Protein AF-J5GPV6-F1 (afdb_monomer_lite)

Sequence (61 aa):
MYEFLAYRVITGHLTCIPEKATKTKRLIPERLRPEVLEILKESGLDGDGQPLEKEMENQNS

pLDDT: mean 89.78, std 16.19, range [41.31, 98.25]

Structure (mmCIF, N/CA/C/O backbone):
data_AF-J5GPV6-F1
#
_entry.id   AF-J5GPV6-F1
#
loop_
_atom_site.group_PDB
_atom_site.id
_atom_site.type_symbol
_atom_site.label_atom_id
_atom_site.label_alt_id
_atom_site.label_comp_id
_atom_site.label_asym_id
_atom_site.label_entity_id
_atom_site.label_seq_id
_atom_site.pdbx_PDB_ins_code
_atom_site.Cartn_x
_atom_site.Cartn_y
_atom_site.Cartn_z
_atom_site.occupancy
_atom_site.B_iso_or_equiv
_atom_site.auth_seq_id
_atom_site.auth_comp_id
_atom_site.auth_asym_id
_atom_site.auth_atom_id
_atom_site.pdbx_PDB_model_num
ATOM 1 N N . MET A 1 1 ? -14.516 -1.302 -5.263 1.00 88.25 1 MET A N 1
ATOM 2 C CA . MET A 1 1 ? -13.395 -1.446 -6.233 1.00 88.25 1 MET A CA 1
ATOM 3 C C . MET A 1 1 ? -12.064 -1.063 -5.595 1.00 88.25 1 MET A C 1
ATOM 5 O O . MET A 1 1 ? -11.187 -1.914 -5.537 1.00 88.25 1 MET A O 1
ATOM 9 N N . TYR A 1 2 ? -11.914 0.166 -5.092 1.00 95.62 2 TYR A N 1
ATOM 10 C CA . TYR A 1 2 ? -10.679 0.631 -4.444 1.00 95.62 2 TYR A CA 1
ATOM 11 C C . TYR A 1 2 ? -10.337 -0.134 -3.157 1.00 95.62 2 TYR A C 1
ATOM 13 O O . TYR A 1 2 ? -9.189 -0.516 -2.980 1.00 95.62 2 TYR A O 1
ATOM 21 N N . GLU A 1 3 ? -11.335 -0.498 -2.348 1.00 95.88 3 GLU A N 1
ATOM 22 C CA . GLU A 1 3 ? -11.149 -1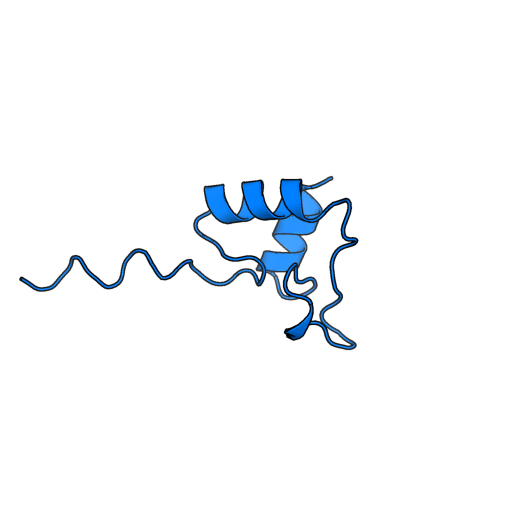.360 -1.165 1.00 95.88 3 GLU A CA 1
ATOM 23 C C . GLU A 1 3 ? -10.552 -2.731 -1.515 1.00 95.88 3 GLU A C 1
ATOM 25 O O . GLU A 1 3 ? -9.681 -3.234 -0.812 1.00 95.88 3 GLU A O 1
ATOM 30 N N . PHE A 1 4 ? -10.959 -3.330 -2.643 1.00 97.38 4 PHE A N 1
ATOM 31 C CA . PHE A 1 4 ? -10.369 -4.585 -3.113 1.00 97.38 4 PHE A CA 1
ATOM 32 C C . PHE A 1 4 ? -8.902 -4.389 -3.504 1.00 97.38 4 PHE A C 1
ATOM 34 O O . PHE A 1 4 ? -8.064 -5.227 -3.183 1.00 97.38 4 PHE A O 1
ATOM 41 N N . LEU A 1 5 ? -8.566 -3.278 -4.166 1.00 97.88 5 LEU A N 1
ATOM 42 C CA . LEU A 1 5 ? -7.175 -2.953 -4.486 1.00 97.88 5 LEU A CA 1
ATOM 43 C C . LEU A 1 5 ? -6.349 -2.727 -3.213 1.00 97.88 5 LEU A C 1
ATOM 45 O O . LEU A 1 5 ? -5.262 -3.289 -3.117 1.00 97.88 5 LE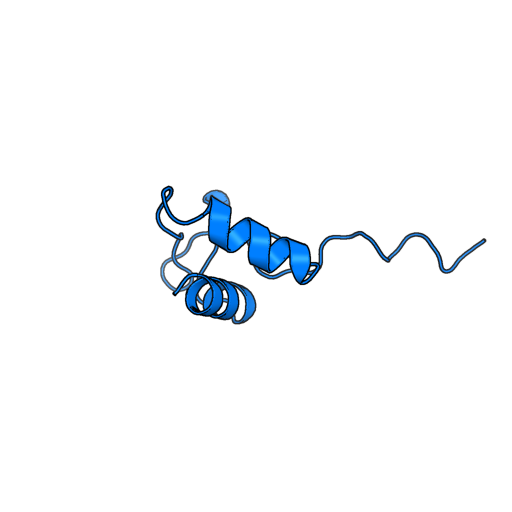U A O 1
ATOM 49 N N . ALA A 1 6 ? -6.882 -2.007 -2.223 1.00 97.88 6 ALA A N 1
ATOM 50 C CA . ALA A 1 6 ? -6.251 -1.829 -0.916 1.00 97.88 6 ALA A CA 1
ATOM 51 C C . ALA A 1 6 ? -6.023 -3.177 -0.216 1.00 97.88 6 ALA A C 1
ATOM 53 O O . ALA A 1 6 ? -4.900 -3.486 0.163 1.00 97.88 6 ALA A O 1
ATOM 54 N N . TYR A 1 7 ? -7.028 -4.055 -0.166 1.00 97.50 7 TYR A N 1
ATOM 55 C CA . TYR A 1 7 ? -6.878 -5.414 0.365 1.00 97.50 7 TYR A CA 1
ATOM 56 C C . TYR A 1 7 ? -5.775 -6.217 -0.346 1.00 97.50 7 TYR A C 1
ATOM 58 O O . TYR A 1 7 ? -5.008 -6.956 0.277 1.00 97.50 7 TYR A O 1
ATOM 66 N N . ARG A 1 8 ? -5.645 -6.066 -1.668 1.00 97.94 8 ARG A N 1
ATOM 67 C CA . ARG A 1 8 ? -4.568 -6.705 -2.439 1.00 97.94 8 ARG A CA 1
ATOM 68 C C . ARG A 1 8 ? -3.192 -6.106 -2.135 1.00 97.94 8 ARG A C 1
ATOM 70 O O . ARG A 1 8 ? -2.213 -6.843 -2.222 1.00 97.94 8 ARG A O 1
ATOM 77 N N . VAL A 1 9 ? -3.107 -4.830 -1.755 1.00 97.88 9 VAL A N 1
ATOM 78 C CA . VAL A 1 9 ? -1.873 -4.219 -1.227 1.00 97.88 9 VAL A CA 1
ATOM 79 C C . VAL A 1 9 ? -1.535 -4.800 0.146 1.00 97.88 9 VAL A C 1
ATOM 81 O O . VAL A 1 9 ? -0.432 -5.307 0.327 1.00 97.88 9 VAL A O 1
ATOM 84 N N . ILE A 1 10 ? -2.512 -4.849 1.057 1.00 96.38 10 ILE A N 1
ATOM 85 C CA . ILE A 1 10 ? -2.376 -5.402 2.419 1.00 96.38 10 ILE A CA 1
ATOM 86 C C . ILE A 1 10 ? -1.872 -6.849 2.388 1.00 96.38 10 ILE A C 1
ATOM 88 O O . ILE A 1 10 ? -0.981 -7.235 3.134 1.00 96.38 10 ILE A O 1
ATOM 92 N N . THR A 1 11 ? -2.412 -7.658 1.479 1.00 96.12 11 THR A N 1
ATOM 93 C CA . THR A 1 11 ? -2.030 -9.070 1.325 1.00 96.12 11 THR A CA 1
ATOM 94 C C . THR A 1 11 ? -0.777 -9.284 0.467 1.00 96.12 11 THR A C 1
ATOM 96 O O . THR A 1 11 ? -0.465 -10.419 0.116 1.00 96.12 11 THR A O 1
ATOM 99 N N . GLY A 1 12 ? -0.064 -8.216 0.093 1.00 95.88 12 GLY A N 1
ATOM 100 C CA . GLY A 1 12 ? 1.231 -8.294 -0.588 1.00 95.88 12 GLY A CA 1
ATOM 101 C C . GLY A 1 12 ? 1.178 -8.609 -2.086 1.00 95.88 12 GLY A C 1
ATOM 102 O O . GLY A 1 12 ? 2.216 -8.865 -2.692 1.00 95.88 12 GLY A O 1
ATOM 103 N N . HIS A 1 13 ? 0.000 -8.574 -2.711 1.00 97.19 13 HIS A N 1
ATOM 104 C CA . HIS A 1 13 ? -0.168 -8.866 -4.138 1.00 97.19 13 HIS A CA 1
ATOM 105 C C . HIS A 1 13 ? -0.008 -7.634 -5.035 1.00 97.19 13 HIS A C 1
ATOM 107 O O . HIS A 1 13 ? 0.310 -7.762 -6.221 1.00 97.19 13 HIS A O 1
ATOM 113 N N . LEU A 1 14 ? -0.266 -6.447 -4.488 1.00 98.19 14 LEU A N 1
ATOM 114 C CA . LEU A 1 14 ? -0.113 -5.163 -5.165 1.00 98.19 14 LEU A CA 1
ATOM 115 C C . LEU A 1 14 ? 0.743 -4.210 -4.327 1.00 98.19 14 LEU A C 1
ATOM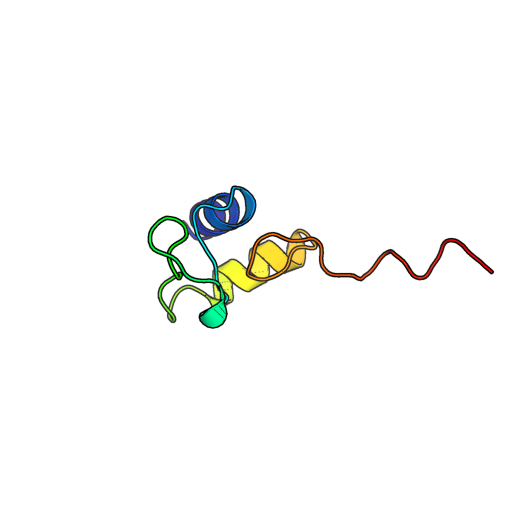 117 O O . LEU A 1 14 ? 0.949 -4.424 -3.136 1.00 98.19 14 LEU A O 1
ATOM 121 N N . THR A 1 15 ? 1.245 -3.154 -4.957 1.00 98.25 15 THR A N 1
ATOM 122 C CA . THR A 1 15 ? 1.896 -2.025 -4.284 1.00 98.25 15 THR A CA 1
ATOM 123 C C . THR A 1 15 ? 1.502 -0.717 -4.964 1.00 98.25 15 THR A C 1
ATOM 125 O O . THR A 1 15 ? 1.242 -0.687 -6.171 1.00 98.25 15 THR A O 1
ATOM 128 N N . CYS A 1 16 ? 1.450 0.366 -4.198 1.00 97.75 16 CYS A N 1
ATOM 129 C CA . CYS A 1 16 ? 1.381 1.736 -4.700 1.00 97.75 16 CYS A CA 1
ATOM 130 C C . CYS A 1 16 ? 2.775 2.368 -4.854 1.00 97.75 16 CYS A C 1
ATOM 132 O O . CYS A 1 16 ? 2.856 3.480 -5.370 1.00 97.75 16 CYS A O 1
ATOM 134 N N . ILE A 1 17 ? 3.847 1.681 -4.434 1.00 96.94 17 ILE A N 1
ATOM 135 C CA . ILE A 1 17 ? 5.232 2.172 -4.460 1.00 96.94 17 ILE A CA 1
ATOM 136 C C . ILE A 1 17 ? 5.944 1.622 -5.708 1.00 96.94 17 ILE A C 1
ATOM 138 O O . ILE A 1 17 ? 6.215 0.417 -5.764 1.00 96.94 17 ILE A O 1
ATOM 142 N N . PRO A 1 18 ? 6.243 2.456 -6.724 1.00 96.19 18 PRO A N 1
ATOM 143 C CA . PRO A 1 18 ? 6.866 2.008 -7.972 1.00 96.19 18 PRO A CA 1
ATOM 144 C C . PRO A 1 18 ? 8.157 1.210 -7.770 1.00 96.19 18 PRO A C 1
ATOM 146 O O . PRO A 1 18 ? 8.358 0.191 -8.426 1.00 96.19 18 PRO A O 1
ATOM 149 N N . GLU A 1 19 ? 8.991 1.623 -6.817 1.00 96.94 19 GLU A N 1
ATOM 150 C CA . GLU A 1 19 ? 10.296 1.029 -6.516 1.00 96.94 19 GLU A CA 1
ATOM 151 C C . GLU A 1 19 ? 10.182 -0.381 -5.917 1.00 96.94 19 GLU A C 1
ATOM 153 O O . GLU A 1 19 ? 11.126 -1.165 -5.992 1.00 96.94 19 GLU A O 1
ATOM 158 N N . LYS A 1 20 ? 9.023 -0.726 -5.340 1.00 95.31 20 LYS A N 1
ATOM 159 C CA . LYS A 1 20 ? 8.755 -2.034 -4.724 1.00 95.31 20 LYS A CA 1
ATOM 160 C C . LYS A 1 20 ? 7.994 -2.995 -5.643 1.00 95.31 20 LYS A C 1
ATOM 162 O O . LYS A 1 20 ? 7.662 -4.110 -5.233 1.00 95.31 20 LYS A O 1
ATOM 167 N N . ALA A 1 21 ? 7.690 -2.589 -6.875 1.00 96.75 21 ALA A N 1
ATOM 168 C CA . ALA A 1 21 ? 6.989 -3.438 -7.826 1.00 96.75 21 ALA A CA 1
ATOM 169 C C . ALA A 1 21 ? 7.884 -4.591 -8.316 1.00 96.75 21 ALA A C 1
ATOM 171 O O . ALA A 1 21 ? 9.041 -4.407 -8.687 1.00 96.75 21 ALA A O 1
ATOM 172 N N . THR A 1 22 ? 7.328 -5.800 -8.365 1.00 94.94 22 THR A N 1
ATOM 173 C CA . THR A 1 22 ? 8.010 -7.019 -8.819 1.00 94.94 22 THR A CA 1
ATOM 174 C C . THR A 1 22 ? 7.121 -7.834 -9.765 1.00 94.94 22 THR A C 1
ATOM 176 O O . THR A 1 22 ? 5.972 -7.481 -10.043 1.00 94.94 22 THR A O 1
ATOM 179 N N . LYS A 1 23 ? 7.628 -8.973 -10.266 1.00 92.56 23 LYS A N 1
ATOM 180 C CA . LYS A 1 23 ? 6.844 -9.896 -11.112 1.00 92.56 23 LYS A CA 1
ATOM 181 C C . LYS A 1 23 ? 5.585 -10.425 -10.409 1.00 92.56 23 LYS A C 1
ATOM 183 O O . LYS A 1 23 ? 4.579 -10.672 -11.076 1.00 92.56 23 LYS A O 1
ATOM 188 N N . THR A 1 24 ? 5.644 -10.605 -9.090 1.00 91.31 24 THR A N 1
ATOM 189 C CA . THR A 1 24 ? 4.575 -11.195 -8.267 1.00 91.31 24 THR A CA 1
ATOM 190 C C . THR A 1 24 ? 3.807 -10.163 -7.436 1.00 91.31 24 THR A C 1
ATOM 192 O O . TH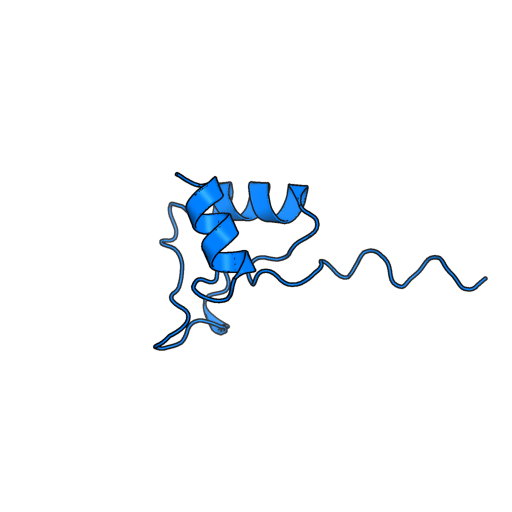R A 1 24 ? 2.663 -10.432 -7.080 1.00 91.31 24 THR A O 1
ATOM 195 N N . LYS A 1 25 ? 4.379 -8.974 -7.198 1.00 95.94 25 LYS A N 1
ATOM 196 C CA . LYS A 1 25 ? 3.736 -7.826 -6.538 1.00 95.94 25 LYS A CA 1
ATOM 197 C C . LYS A 1 25 ? 3.634 -6.660 -7.520 1.00 95.94 25 LYS A C 1
ATOM 199 O O . LYS A 1 25 ? 4.604 -5.940 -7.735 1.00 95.94 25 LYS A O 1
ATOM 204 N N . ARG A 1 26 ? 2.483 -6.494 -8.175 1.00 97.12 26 ARG A N 1
ATOM 205 C CA . ARG A 1 26 ? 2.350 -5.534 -9.289 1.00 97.12 26 ARG A CA 1
ATOM 206 C C . ARG A 1 26 ? 2.025 -4.120 -8.807 1.00 97.12 26 ARG A C 1
ATOM 208 O O . ARG A 1 26 ? 1.339 -3.938 -7.805 1.00 97.12 26 ARG A O 1
ATOM 215 N N . LEU A 1 27 ? 2.471 -3.126 -9.571 1.00 98.25 27 LEU A N 1
ATOM 216 C CA . LEU A 1 27 ? 2.155 -1.720 -9.327 1.00 98.25 27 LEU A CA 1
ATOM 217 C C . LEU A 1 27 ? 0.692 -1.418 -9.677 1.00 98.25 27 LEU A C 1
ATOM 219 O O . LEU A 1 27 ? 0.206 -1.804 -10.744 1.00 98.25 27 LEU A O 1
ATOM 223 N N . ILE A 1 28 ? 0.003 -0.690 -8.801 1.00 97.62 28 ILE A N 1
ATOM 224 C CA . ILE A 1 28 ? -1.341 -0.175 -9.076 1.00 97.62 28 ILE A CA 1
ATOM 225 C C . ILE A 1 28 ? -1.273 0.921 -10.156 1.00 97.62 28 ILE A C 1
ATOM 227 O O . ILE A 1 28 ? -0.388 1.785 -10.101 1.00 97.62 28 ILE A O 1
ATOM 231 N N . PRO A 1 29 ? -2.198 0.929 -11.140 1.00 97.12 29 PRO A N 1
ATOM 232 C CA . PRO A 1 29 ? -2.274 1.989 -12.141 1.00 97.12 29 PRO A CA 1
ATOM 233 C C . PRO A 1 29 ? -2.331 3.374 -11.500 1.00 97.12 29 PRO A C 1
ATOM 235 O O . PRO A 1 29 ? -3.081 3.583 -10.554 1.00 97.12 29 PRO A O 1
ATOM 238 N N . GLU A 1 30 ? -1.576 4.325 -12.046 1.00 97.00 30 GLU A N 1
ATOM 239 C CA . GLU A 1 30 ? -1.395 5.664 -11.466 1.00 97.00 30 GLU A CA 1
ATOM 240 C C . GLU A 1 30 ? -2.711 6.363 -11.123 1.00 97.00 30 GLU A C 1
ATOM 242 O O . GLU A 1 30 ? -2.889 6.809 -9.996 1.00 97.00 30 GLU A O 1
ATOM 247 N N . ARG A 1 31 ? -3.678 6.321 -12.047 1.00 97.19 31 ARG A N 1
ATOM 248 C CA . ARG A 1 31 ? -5.023 6.898 -11.888 1.00 97.19 31 ARG A CA 1
ATOM 249 C C . ARG A 1 31 ? -5.867 6.315 -10.745 1.00 97.19 31 ARG A C 1
ATOM 251 O O . ARG A 1 31 ? -6.960 6.804 -10.525 1.00 97.19 31 ARG A O 1
ATOM 258 N N . LEU A 1 32 ? -5.446 5.198 -10.149 1.00 97.31 32 LEU A N 1
ATOM 259 C CA . LEU A 1 32 ? -6.163 4.513 -9.067 1.00 97.31 32 LEU A CA 1
ATOM 260 C C . LEU A 1 32 ? -5.407 4.582 -7.735 1.00 97.31 32 LEU A C 1
ATOM 262 O O . LEU A 1 32 ? -5.948 4.165 -6.716 1.00 97.31 32 LEU A O 1
ATOM 266 N N . ARG A 1 33 ? -4.137 5.013 -7.739 1.00 96.94 33 ARG A N 1
ATOM 267 C CA . ARG A 1 33 ? -3.314 5.049 -6.523 1.00 96.94 33 ARG A CA 1
ATOM 268 C C . ARG A 1 33 ? -3.839 6.040 -5.479 1.00 96.94 33 ARG A C 1
ATOM 270 O O . ARG A 1 33 ? -3.806 5.648 -4.319 1.00 96.94 33 ARG A O 1
ATOM 277 N N . PRO A 1 34 ? -4.307 7.261 -5.820 1.00 97.94 34 PRO A N 1
ATOM 278 C CA . PRO A 1 34 ? -4.744 8.230 -4.813 1.00 97.94 34 PRO A CA 1
ATOM 279 C C . PRO A 1 34 ? -5.828 7.680 -3.880 1.00 97.94 34 PRO A C 1
ATOM 281 O O . PRO A 1 34 ? -5.661 7.703 -2.666 1.00 97.94 34 PRO A O 1
ATOM 284 N N . GLU A 1 35 ? -6.876 7.084 -4.442 1.00 98.12 35 GLU A N 1
ATOM 285 C CA . GLU A 1 35 ? -8.011 6.540 -3.696 1.00 98.12 35 GLU A CA 1
ATOM 286 C C . GLU A 1 35 ? -7.621 5.289 -2.897 1.00 98.12 35 GLU A C 1
ATOM 288 O O . GLU A 1 35 ? -8.122 5.055 -1.802 1.00 98.12 35 GLU A O 1
ATOM 293 N N . VAL A 1 36 ? -6.699 4.469 -3.416 1.00 97.94 36 VAL A N 1
ATOM 294 C CA . VAL A 1 36 ? -6.179 3.307 -2.674 1.00 97.94 36 VAL A CA 1
ATOM 295 C C . VAL A 1 36 ? -5.292 3.747 -1.509 1.00 97.94 36 VAL A C 1
ATOM 297 O O . VAL A 1 36 ? -5.374 3.164 -0.431 1.00 97.94 36 VAL A O 1
ATOM 300 N N . LEU A 1 37 ? -4.459 4.771 -1.705 1.00 97.88 37 LEU A N 1
ATOM 301 C CA . LEU A 1 37 ? -3.608 5.337 -0.659 1.00 97.88 37 LEU A CA 1
ATOM 302 C C . LEU A 1 37 ? -4.431 5.980 0.460 1.00 97.88 37 LEU A C 1
ATOM 304 O O . LEU A 1 37 ? -4.039 5.869 1.617 1.00 97.88 37 LEU A O 1
ATOM 308 N N . GLU A 1 38 ? -5.560 6.613 0.137 1.00 98.00 38 GLU A N 1
ATOM 309 C CA . GLU A 1 38 ? -6.482 7.170 1.132 1.00 98.00 38 GLU A CA 1
ATOM 310 C C . GLU A 1 38 ? -7.033 6.071 2.053 1.00 98.00 38 GLU A C 1
ATOM 312 O O . GLU A 1 38 ? -6.855 6.152 3.266 1.00 98.00 38 GLU A O 1
ATOM 317 N N . ILE A 1 39 ? -7.544 4.975 1.480 1.00 97.69 39 ILE A N 1
ATOM 318 C CA . ILE A 1 39 ? -8.050 3.813 2.236 1.00 97.69 39 ILE A CA 1
ATOM 319 C C . ILE A 1 39 ? -6.956 3.168 3.101 1.00 97.69 39 ILE A C 1
ATOM 321 O O . ILE A 1 39 ? -7.185 2.809 4.259 1.00 97.69 39 ILE A O 1
ATOM 325 N N . LEU A 1 40 ? -5.749 2.997 2.549 1.00 97.12 40 LEU A N 1
ATOM 326 C CA . LEU A 1 40 ? -4.618 2.434 3.294 1.00 97.12 40 LEU A CA 1
ATOM 327 C C . LEU A 1 40 ? -4.244 3.335 4.473 1.00 97.12 40 LEU A C 1
ATOM 329 O O . LEU A 1 40 ? -4.076 2.841 5.584 1.00 97.12 40 LEU A O 1
ATOM 333 N N . LYS A 1 41 ? -4.204 4.653 4.260 1.00 96.44 41 LYS A N 1
ATOM 334 C CA . LYS A 1 41 ? -3.892 5.636 5.298 1.00 96.44 41 LYS A CA 1
ATOM 335 C C . LYS A 1 41 ? -4.951 5.679 6.402 1.00 96.44 41 LYS A C 1
ATOM 337 O O . LYS A 1 41 ? -4.576 5.743 7.569 1.00 96.44 41 LYS A O 1
ATOM 342 N N . GLU A 1 42 ? -6.238 5.609 6.059 1.00 95.75 42 GLU A N 1
ATOM 343 C CA . GLU A 1 42 ? -7.338 5.461 7.030 1.00 95.75 42 GLU A CA 1
ATOM 344 C C . GLU A 1 42 ? -7.184 4.195 7.883 1.00 95.75 42 GLU A C 1
ATOM 346 O O . GLU A 1 42 ? -7.540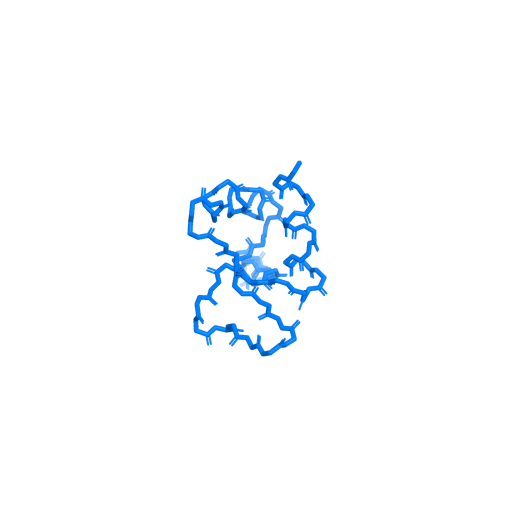 4.184 9.058 1.00 95.75 42 GLU A O 1
ATOM 351 N N . SER A 1 43 ? -6.585 3.152 7.305 1.00 93.06 43 SER A N 1
ATOM 352 C CA . SER A 1 43 ? -6.280 1.884 7.976 1.00 93.06 43 SER A CA 1
ATOM 353 C C . SER A 1 43 ? -4.925 1.874 8.704 1.00 93.06 43 SER A C 1
ATOM 355 O O . SER A 1 43 ? -4.527 0.833 9.223 1.00 93.06 43 SER A O 1
ATOM 357 N N . GLY A 1 44 ? -4.190 2.992 8.728 1.00 95.56 44 GLY A N 1
ATOM 358 C CA . GLY A 1 44 ? -2.868 3.089 9.360 1.00 95.56 44 GLY A CA 1
ATOM 359 C C . GLY A 1 44 ? -1.727 2.438 8.567 1.00 95.56 44 GLY A C 1
ATOM 360 O O . GLY A 1 44 ? -0.686 2.122 9.139 1.00 95.56 44 GLY A O 1
ATOM 361 N N . LEU A 1 45 ? -1.904 2.230 7.261 1.00 96.50 45 LEU A N 1
ATOM 362 C CA . LEU A 1 45 ? -0.964 1.529 6.388 1.00 96.50 45 LEU A CA 1
ATOM 363 C C . LEU A 1 45 ? -0.369 2.444 5.309 1.00 96.50 45 LEU A C 1
ATOM 365 O O . LEU A 1 45 ? -0.990 3.406 4.852 1.00 96.50 45 LEU A O 1
ATOM 369 N N . ASP A 1 46 ? 0.852 2.129 4.891 1.00 96.56 46 ASP A N 1
ATOM 370 C CA . ASP A 1 46 ? 1.554 2.767 3.787 1.00 96.56 46 ASP A CA 1
ATOM 371 C C . ASP A 1 46 ? 1.127 2.185 2.428 1.00 96.56 46 ASP A C 1
ATOM 373 O O . ASP A 1 46 ? 0.359 1.223 2.324 1.00 96.56 46 ASP A O 1
ATOM 377 N N . GLY A 1 47 ? 1.667 2.756 1.348 1.00 96.50 47 GLY A N 1
ATOM 378 C CA . GLY A 1 47 ? 1.395 2.308 -0.019 1.00 96.50 47 GLY A CA 1
ATOM 379 C C . GLY A 1 47 ? 1.865 0.886 -0.343 1.00 96.50 47 GLY A C 1
ATOM 380 O O . GLY A 1 47 ? 1.613 0.405 -1.445 1.00 96.50 47 GLY A O 1
ATOM 381 N N . ASP A 1 48 ? 2.544 0.209 0.575 1.00 96.69 48 ASP A N 1
ATOM 382 C CA . ASP A 1 48 ? 3.022 -1.160 0.441 1.00 96.69 48 ASP A CA 1
ATOM 383 C C . ASP A 1 48 ? 2.313 -2.147 1.381 1.00 96.69 48 ASP A C 1
ATOM 385 O O . ASP A 1 48 ? 2.648 -3.338 1.379 1.00 96.69 48 ASP A O 1
ATOM 389 N N . GLY A 1 49 ? 1.329 -1.655 2.144 1.00 95.56 49 GLY A N 1
ATOM 390 C CA . GLY A 1 49 ? 0.556 -2.412 3.124 1.00 95.56 49 GLY A CA 1
ATOM 391 C C . GLY A 1 49 ? 1.281 -2.602 4.456 1.00 95.56 49 GLY A C 1
ATOM 392 O O . GLY A 1 49 ? 0.885 -3.467 5.231 1.00 95.56 49 GLY A O 1
ATOM 393 N N . GLN A 1 50 ? 2.355 -1.850 4.708 1.00 95.62 50 GLN A N 1
ATOM 394 C CA . GLN A 1 50 ? 3.075 -1.858 5.979 1.00 95.62 50 GLN A CA 1
ATOM 395 C C . GLN A 1 50 ? 2.468 -0.836 6.942 1.00 95.62 50 GLN A C 1
ATOM 397 O O . GLN A 1 50 ? 1.968 0.187 6.481 1.00 95.62 50 GLN A O 1
ATOM 402 N N . PRO A 1 51 ? 2.517 -1.057 8.263 1.00 95.38 51 PRO A N 1
ATOM 403 C CA . PRO A 1 51 ? 2.134 -0.037 9.233 1.00 95.38 51 PRO A CA 1
A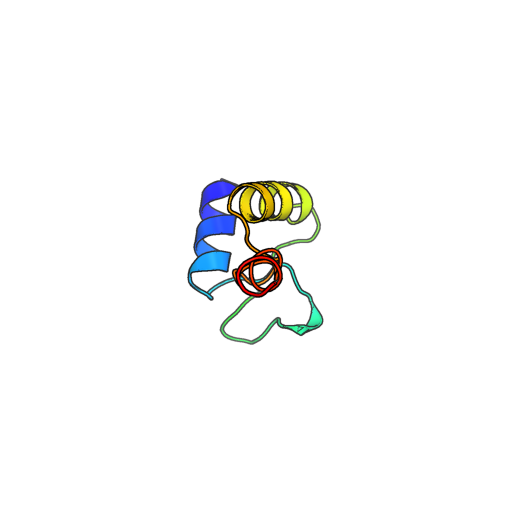TOM 404 C C . PRO A 1 51 ? 2.903 1.267 8.996 1.00 95.38 51 PRO A C 1
ATOM 406 O O . PRO A 1 51 ? 4.127 1.256 8.861 1.00 95.38 51 PRO A O 1
ATOM 409 N N . LEU A 1 52 ? 2.193 2.394 8.947 1.00 90.12 52 LEU A N 1
ATOM 410 C CA . LEU A 1 52 ? 2.828 3.708 9.026 1.00 90.12 52 LEU A CA 1
ATOM 411 C C . LEU A 1 52 ? 3.510 3.785 10.398 1.00 90.12 52 LEU A C 1
ATOM 413 O O . LEU A 1 52 ? 2.855 3.523 11.401 1.00 90.12 52 LEU A O 1
ATOM 417 N N . GLU A 1 53 ? 4.791 4.159 10.470 1.00 71.62 53 GLU A N 1
ATOM 418 C CA . GLU A 1 53 ? 5.612 4.196 11.705 1.00 71.62 53 GLU A CA 1
ATOM 419 C C . GLU A 1 53 ? 5.099 5.139 12.824 1.00 71.62 53 GLU A C 1
ATOM 421 O O . GLU A 1 53 ? 5.793 5.415 13.801 1.00 71.62 53 GLU A O 1
ATOM 426 N N . LYS A 1 54 ? 3.856 5.615 12.755 1.00 59.19 54 LYS A N 1
ATOM 427 C CA . LYS A 1 54 ? 3.185 6.327 13.839 1.00 59.19 54 LYS A CA 1
ATOM 428 C C . LYS A 1 54 ? 2.568 5.350 14.839 1.00 59.19 54 LYS A C 1
ATOM 430 O O . LYS A 1 54 ? 1.352 5.261 14.900 1.00 59.19 54 LYS A O 1
ATOM 435 N N . GLU A 1 55 ? 3.412 4.655 15.606 1.00 50.88 55 GLU A N 1
ATOM 436 C CA . GLU A 1 55 ? 3.120 4.253 17.001 1.00 50.88 55 GLU A CA 1
ATOM 437 C C . GLU A 1 55 ? 4.307 3.591 17.745 1.00 50.88 55 GLU A C 1
ATOM 439 O O . GLU A 1 55 ? 4.106 2.873 18.718 1.00 50.88 55 GLU A O 1
ATOM 444 N N . MET A 1 56 ? 5.569 3.854 17.368 1.00 50.44 56 MET A N 1
ATOM 445 C CA . MET A 1 56 ? 6.732 3.436 18.185 1.00 50.44 56 MET A CA 1
ATOM 446 C C . MET A 1 56 ? 7.348 4.549 19.055 1.00 50.44 56 MET A C 1
ATOM 448 O O . MET A 1 56 ? 8.376 4.318 19.683 1.00 50.44 56 MET A O 1
ATOM 452 N N . GLU A 1 57 ? 6.719 5.727 19.166 1.00 48.66 57 GLU A N 1
ATOM 453 C CA . GLU A 1 57 ? 7.267 6.863 19.939 1.00 48.66 57 GLU A CA 1
ATOM 454 C C . GLU A 1 57 ? 6.478 7.274 21.199 1.00 48.66 57 GLU A C 1
ATOM 456 O O . GLU A 1 57 ? 6.786 8.307 21.775 1.00 48.66 57 GLU A O 1
ATOM 461 N N . ASN A 1 58 ? 5.513 6.489 21.704 1.00 48.72 58 ASN A N 1
ATOM 462 C CA . ASN A 1 58 ? 4.762 6.893 22.914 1.00 48.72 58 ASN A CA 1
ATOM 463 C C . ASN A 1 58 ? 4.568 5.806 23.990 1.00 48.72 58 ASN A C 1
ATOM 465 O O . ASN A 1 58 ? 3.557 5.792 24.689 1.00 48.72 58 ASN A O 1
ATOM 469 N N . GLN A 1 59 ? 5.545 4.909 24.171 1.00 50.19 59 GLN A N 1
ATOM 470 C CA . GLN A 1 59 ? 5.574 3.990 25.328 1.00 50.19 59 GLN A CA 1
ATOM 471 C C . GLN A 1 59 ? 6.861 4.028 26.166 1.00 50.19 59 GLN A C 1
ATOM 473 O O . GLN A 1 59 ? 7.062 3.139 26.982 1.00 50.19 59 GLN A O 1
ATOM 478 N N . ASN A 1 60 ? 7.717 5.044 26.030 1.00 45.97 60 ASN A N 1
ATOM 479 C CA . ASN A 1 60 ? 8.843 5.247 26.951 1.00 45.97 60 ASN A CA 1
ATOM 480 C C . ASN A 1 60 ? 9.144 6.741 27.124 1.00 45.97 60 ASN A C 1
ATOM 482 O O . ASN A 1 60 ? 9.953 7.289 26.377 1.00 45.97 60 ASN A O 1
ATOM 486 N N . SER A 1 61 ? 8.511 7.389 28.105 1.00 41.31 61 SER A N 1
ATOM 487 C CA . SER A 1 61 ? 9.075 8.470 28.937 1.00 41.31 61 SER A CA 1
ATOM 488 C C . SER A 1 61 ? 8.135 8.777 30.097 1.00 41.31 61 SER A C 1
ATOM 490 O O . SER A 1 61 ? 6.922 8.926 29.836 1.00 41.31 61 SER A O 1
#

Foldseek 3Di:
DLVVVLVCLLVQQEFCDPVPADPRHHHDPPVSQVSNQVVQVVVQHHRNNHHDPPPPPPDDD

Secondary structure (DSSP, 8-state):
-HHHHHHHHHTTSEES-GGG--SSSEEPPGGGHHHHHHHHHHTTB-TTSPBPSTTSSSS--

Radius of gyration: 12.59 Å; chains: 1; bounding box: 24×20×41 Å